Protein AF-A0A7R8ZGK4-F1 (afdb_monomer)

Mean predicted aligned error: 12.15 Å

Sequence (171 aa):
MVEWNLVQLPQIEIAAIDNGLAFPFKHPDSWRAYPYHWAWLAQAKVPFSQEIRELVLPQLSDMNFVQDLCDDLYVLFKVSSLDDLYVLFKVSSQDDLYVLFKVSSQDDLYVLFSSQDDLYVLFKQDKGFDRHLFEKQMSVMRGQILNLTQALKDGRSPVQLVQMPAVIVER

Solvent-accessible surface area (backbone atoms only — not comparable to full-atom values): 10389 Å² total; per-residue (Å²): 136,82,85,88,76,80,77,76,74,87,85,84,86,86,82,93,73,89,69,87,84,59,80,52,56,56,80,69,97,45,75,81,79,74,63,68,73,66,49,77,40,76,71,18,68,45,50,58,52,69,68,59,37,68,66,45,44,66,51,70,70,32,68,63,53,55,46,51,53,51,53,53,47,49,53,47,53,48,49,69,51,42,94,40,57,70,49,77,42,73,76,43,99,89,48,66,42,32,41,37,40,37,42,42,93,81,78,50,77,46,82,43,82,35,42,63,68,50,48,53,52,60,59,60,73,56,91,66,63,52,68,71,53,51,53,33,21,49,14,33,49,48,16,49,50,52,51,50,45,50,28,53,73,72,51,36,18,60,38,58,47,74,66,48,82,89,48,70,43,81,133

Radius of gyration: 21.54 Å; Cα contacts (8 Å, |Δi|>4): 165; chains: 1; bounding box: 53×39×68 Å

Nearest PDB structures (foldseek):
  8a5x-assembly1_A  TM=9.757E-01  e=5.466E-12  Homo sapiens
  4hnd-assembly1_A  TM=9.766E-01  e=2.004E-11  Homo sapiens
  5i0n-assembly1_A  TM=9.276E-01  e=6.526E-12  Homo sapiens
  4pla-assembly1_A  TM=9.275E-01  e=8.767E-12  Homo sapiens
  4yc4-assembly1_A  TM=9.287E-01  e=1.325E-11  Homo sapiens

Organism: Timema douglasi (NCBI:txid61478)

Foldseek 3Di:
DDPPDCPPDDDDDDDDPDCPPDQALDDPPDCVPDDDPCLPPPQLQQFDDPVVLVVPLVQLVDPVNLVVVLVVVVVVLLQVLDQWDWDWDDPDPVAQWIWIWTQDPVRDTDTDIDGPVRVVVVSVPGDRDDPVSSQSSSQQVNQLSVLVSVSSVVRGGNNVSSVDDRGGHHD

pLDDT: mean 79.52, std 15.66, range [41.69, 98.44]

Structure (mmCIF, N/CA/C/O backbone):
data_AF-A0A7R8ZGK4-F1
#
_entry.id   AF-A0A7R8ZGK4-F1
#
loop_
_atom_site.group_PDB
_atom_site.id
_atom_site.type_symbol
_atom_site.label_atom_id
_atom_site.label_alt_id
_atom_site.label_comp_id
_atom_site.label_asym_id
_atom_site.label_entity_id
_atom_site.label_seq_id
_atom_site.pdbx_PDB_ins_code
_atom_site.Cartn_x
_atom_site.Cartn_y
_atom_site.Cartn_z
_atom_site.occupancy
_atom_site.B_iso_or_equiv
_atom_site.auth_seq_id
_atom_site.auth_comp_id
_atom_site.auth_asym_id
_atom_site.auth_atom_id
_atom_site.pdbx_PDB_model_num
ATOM 1 N N . MET A 1 1 ? 0.915 5.623 51.028 1.00 41.69 1 MET A N 1
ATOM 2 C CA . MET A 1 1 ? 0.346 4.354 50.531 1.00 41.69 1 MET A CA 1
ATOM 3 C C . MET A 1 1 ? 1.011 4.072 49.199 1.00 41.69 1 MET A C 1
ATOM 5 O O . MET A 1 1 ? 0.963 4.940 48.344 1.00 41.69 1 MET A O 1
ATOM 9 N N . VAL A 1 2 ? 1.731 2.957 49.082 1.00 51.66 2 VAL A N 1
ATOM 10 C CA . VAL A 1 2 ? 2.405 2.542 47.841 1.00 51.66 2 VAL A CA 1
ATOM 11 C C . VAL A 1 2 ? 1.347 1.889 46.947 1.00 51.66 2 VAL A C 1
ATOM 13 O O . VAL A 1 2 ? 0.643 0.995 47.415 1.00 51.66 2 VAL A O 1
ATOM 16 N N . GLU A 1 3 ? 1.182 2.365 45.711 1.00 57.19 3 GLU A N 1
ATOM 17 C CA . GLU A 1 3 ? 0.271 1.777 44.718 1.00 57.19 3 GLU A CA 1
ATOM 18 C C . GLU A 1 3 ? 0.777 0.389 44.300 1.00 57.19 3 GLU A C 1
ATOM 20 O O . GLU A 1 3 ? 1.625 0.244 43.427 1.00 57.19 3 GLU A O 1
ATOM 25 N N . TRP A 1 4 ? 0.261 -0.656 44.944 1.00 63.91 4 TRP A N 1
ATOM 26 C CA . TRP A 1 4 ? 0.639 -2.055 44.708 1.00 63.91 4 TRP A CA 1
ATOM 27 C C . TRP A 1 4 ? -0.067 -2.727 43.512 1.00 63.91 4 TRP A C 1
ATOM 29 O O . TRP A 1 4 ? -0.118 -3.948 43.464 1.00 63.91 4 TRP A O 1
ATOM 39 N N . ASN A 1 5 ? -0.602 -1.984 42.535 1.00 60.53 5 ASN A N 1
ATOM 40 C CA . ASN A 1 5 ? -1.478 -2.565 41.497 1.00 60.53 5 ASN A CA 1
ATOM 41 C C . ASN A 1 5 ? -1.156 -2.161 40.047 1.00 60.53 5 ASN A C 1
ATOM 43 O O . ASN A 1 5 ? -2.061 -2.063 39.223 1.00 60.53 5 ASN A O 1
ATOM 47 N N . LEU A 1 6 ? 0.114 -1.976 39.689 1.00 64.88 6 LEU A N 1
ATOM 48 C CA . LEU A 1 6 ? 0.506 -1.902 38.276 1.00 64.88 6 LEU A CA 1
ATOM 49 C C . LEU A 1 6 ? 1.086 -3.245 37.830 1.00 64.88 6 LEU A C 1
ATOM 51 O O . LEU A 1 6 ? 2.283 -3.383 37.598 1.00 64.88 6 LEU A O 1
ATOM 55 N N . VAL A 1 7 ? 0.222 -4.256 37.701 1.00 68.00 7 VAL A N 1
ATOM 56 C CA . VAL A 1 7 ? 0.542 -5.370 36.802 1.00 68.00 7 VAL A CA 1
ATOM 57 C C . VAL A 1 7 ? 0.457 -4.782 35.399 1.00 68.00 7 VAL A C 1
ATOM 59 O O . VAL A 1 7 ? -0.634 -4.437 34.946 1.00 68.00 7 VAL A O 1
ATOM 62 N N . GLN A 1 8 ? 1.603 -4.585 34.742 1.00 77.06 8 GLN A N 1
ATOM 63 C CA . GLN A 1 8 ? 1.611 -4.174 33.341 1.00 77.06 8 GLN A CA 1
ATOM 64 C C . GLN A 1 8 ? 0.769 -5.169 32.546 1.00 77.06 8 GLN A C 1
ATOM 66 O O . GLN A 1 8 ? 0.992 -6.380 32.609 1.00 77.06 8 GLN A O 1
ATOM 71 N N . LEU A 1 9 ? -0.230 -4.648 31.834 1.00 79.50 9 LEU A N 1
ATOM 72 C CA . LEU A 1 9 ? -1.026 -5.457 30.927 1.00 79.50 9 LEU A CA 1
ATOM 73 C C . LEU A 1 9 ? -0.093 -6.114 29.901 1.00 79.50 9 LEU A C 1
ATOM 75 O O . LEU A 1 9 ? 0.880 -5.484 29.474 1.00 79.50 9 LEU A O 1
ATOM 79 N N . PRO A 1 10 ? -0.369 -7.366 29.505 1.00 86.50 10 PRO A N 1
ATOM 80 C CA . PRO A 1 10 ? 0.448 -8.045 28.517 1.00 86.50 10 PRO A CA 1
ATOM 81 C C . PRO A 1 10 ? 0.447 -7.245 27.214 1.00 86.50 10 PRO A C 1
ATOM 83 O O . PRO A 1 10 ? -0.607 -6.885 26.689 1.00 86.50 10 PRO A O 1
ATOM 86 N N . GLN A 1 11 ? 1.644 -6.969 26.707 1.00 92.38 11 GLN A N 1
ATOM 87 C CA . GLN A 1 11 ? 1.843 -6.328 25.414 1.00 92.38 11 GLN A CA 1
ATOM 88 C C . GLN A 1 11 ? 1.855 -7.395 24.318 1.00 92.38 11 GLN A C 1
ATOM 90 O O . GLN A 1 11 ? 2.408 -8.481 24.499 1.00 92.38 11 GLN A O 1
ATOM 95 N N . ILE A 1 12 ? 1.213 -7.092 23.192 1.00 94.62 12 ILE A N 1
ATOM 96 C CA . ILE A 1 12 ? 1.155 -7.959 22.014 1.00 94.62 12 ILE A CA 1
ATOM 97 C C . ILE A 1 12 ? 1.567 -7.119 20.810 1.00 94.62 12 ILE A C 1
ATOM 99 O O . ILE A 1 12 ? 1.033 -6.030 20.607 1.00 94.62 12 ILE A O 1
ATOM 103 N N . GLU A 1 13 ? 2.482 -7.649 20.004 1.00 94.50 13 GLU A N 1
ATOM 104 C CA . GLU A 1 13 ? 3.015 -7.003 18.805 1.00 94.50 13 GLU A CA 1
ATOM 105 C C . GLU A 1 13 ? 2.906 -7.941 17.596 1.00 94.50 13 GLU A C 1
ATOM 107 O O . GLU A 1 13 ? 2.849 -9.165 17.739 1.00 94.50 13 GLU A O 1
ATOM 112 N N . ILE A 1 14 ? 2.854 -7.362 16.393 1.00 92.56 14 ILE A N 1
ATOM 113 C CA . ILE A 1 14 ? 2.753 -8.093 15.124 1.00 92.56 14 ILE A CA 1
ATOM 114 C C . ILE A 1 14 ? 3.935 -7.698 14.238 1.00 92.56 14 ILE A C 1
ATOM 116 O O . ILE A 1 14 ? 4.209 -6.513 14.068 1.00 92.56 14 ILE A O 1
ATOM 120 N N . ALA A 1 15 ? 4.585 -8.686 13.621 1.00 93.75 15 ALA A N 1
ATOM 121 C CA . ALA A 1 15 ? 5.605 -8.482 12.596 1.00 93.75 15 ALA A CA 1
ATOM 122 C C . ALA A 1 15 ? 5.103 -8.989 11.233 1.00 93.75 15 ALA A C 1
ATOM 124 O O . ALA A 1 15 ? 4.694 -10.145 11.111 1.00 93.75 15 ALA A O 1
ATOM 125 N N . ALA A 1 16 ? 5.147 -8.132 10.209 1.00 91.06 16 ALA A N 1
ATOM 126 C CA . ALA A 1 16 ? 4.853 -8.504 8.825 1.00 91.06 16 ALA A CA 1
ATOM 127 C C . ALA A 1 16 ? 6.146 -8.943 8.119 1.00 91.06 16 ALA A C 1
ATOM 129 O O . ALA A 1 16 ? 6.952 -8.110 7.702 1.00 91.06 16 ALA A O 1
ATOM 130 N N . ILE A 1 17 ? 6.348 -10.255 8.018 1.00 89.06 17 ILE A N 1
ATOM 131 C CA . ILE A 1 17 ? 7.507 -10.879 7.365 1.00 89.06 17 ILE A CA 1
ATOM 132 C C . ILE A 1 17 ? 7.133 -11.411 5.977 1.00 89.06 17 ILE A C 1
ATOM 134 O O . ILE A 1 17 ? 5.954 -11.547 5.669 1.00 89.06 17 ILE A O 1
ATOM 138 N N . ASP A 1 18 ? 8.145 -11.749 5.175 1.00 87.69 18 ASP A N 1
ATOM 139 C CA . ASP A 1 18 ? 7.971 -12.376 3.855 1.00 87.69 18 ASP A CA 1
ATOM 140 C C . ASP A 1 18 ? 7.163 -11.521 2.852 1.00 87.69 18 ASP A C 1
ATOM 142 O O . ASP A 1 18 ? 6.161 -11.934 2.273 1.00 87.69 18 ASP A O 1
ATOM 146 N N . ASN A 1 19 ? 7.616 -10.281 2.636 1.00 83.62 19 ASN A N 1
ATOM 147 C CA . ASN A 1 19 ? 6.981 -9.321 1.720 1.00 83.62 19 ASN A CA 1
ATOM 148 C C . ASN A 1 19 ? 7.546 -9.382 0.281 1.00 83.62 19 ASN A C 1
ATOM 150 O O . ASN A 1 19 ? 7.318 -8.469 -0.512 1.00 83.62 19 ASN A O 1
ATOM 154 N N . GLY A 1 20 ? 8.301 -10.434 -0.068 1.00 80.00 20 GLY A N 1
ATOM 155 C CA . GLY A 1 20 ? 9.051 -10.533 -1.333 1.00 80.00 20 GLY A CA 1
ATOM 156 C C . GLY A 1 20 ? 8.192 -10.665 -2.598 1.00 80.00 20 GLY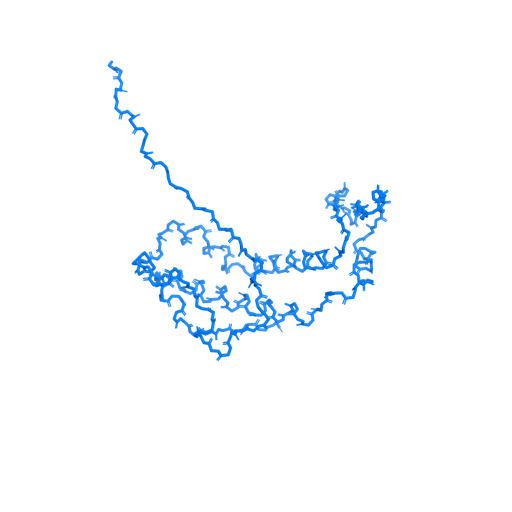 A C 1
ATOM 157 O O . GLY A 1 20 ? 8.696 -10.474 -3.699 1.00 80.00 20 GLY A O 1
ATOM 158 N N . LEU A 1 21 ? 6.896 -10.963 -2.451 1.00 81.69 21 LEU A N 1
ATOM 159 C CA . LEU A 1 21 ? 5.927 -11.088 -3.551 1.00 81.69 21 LEU A CA 1
ATOM 160 C C . LEU A 1 21 ? 4.958 -9.889 -3.644 1.00 81.69 21 LEU A C 1
ATOM 162 O O . LEU A 1 21 ? 3.875 -10.003 -4.221 1.00 81.69 21 LEU A O 1
ATOM 166 N N . ALA A 1 22 ? 5.315 -8.748 -3.047 1.00 85.75 22 ALA A N 1
ATOM 167 C CA . ALA A 1 22 ? 4.546 -7.508 -3.135 1.00 85.75 22 ALA A CA 1
ATOM 168 C C . ALA A 1 22 ? 4.758 -6.769 -4.480 1.00 85.75 22 ALA A C 1
ATOM 170 O O . ALA A 1 22 ? 5.535 -7.191 -5.330 1.00 85.75 22 ALA A O 1
ATOM 171 N N . PHE A 1 23 ? 4.057 -5.642 -4.665 1.00 87.00 23 PHE A N 1
ATOM 172 C CA . PHE A 1 23 ? 4.166 -4.746 -5.834 1.00 87.00 23 PHE A CA 1
ATOM 173 C C . PHE A 1 23 ? 3.900 -5.406 -7.205 1.00 87.00 23 PHE A C 1
ATOM 175 O O . PHE A 1 23 ? 4.764 -5.407 -8.086 1.00 87.00 23 PHE A O 1
ATOM 182 N N . PRO A 1 24 ? 2.689 -5.937 -7.453 1.00 89.25 24 PRO A N 1
ATOM 183 C CA . PRO A 1 24 ? 2.344 -6.464 -8.767 1.00 89.25 24 PRO A CA 1
ATOM 184 C C . PRO A 1 24 ? 2.151 -5.333 -9.791 1.00 89.25 24 PRO A C 1
ATOM 186 O O . PRO A 1 24 ? 1.631 -4.265 -9.477 1.00 89.25 24 PRO A O 1
ATOM 189 N N . PHE A 1 25 ? 2.502 -5.587 -11.052 1.00 86.50 25 PHE A N 1
ATOM 190 C CA . PHE A 1 25 ? 2.301 -4.630 -12.152 1.00 86.50 25 PHE A CA 1
ATOM 191 C C . PHE A 1 25 ? 0.861 -4.598 -12.694 1.00 86.50 25 PHE A C 1
ATOM 193 O O . PHE A 1 25 ? 0.528 -3.777 -13.544 1.00 86.50 25 PHE A O 1
ATOM 200 N N . LYS A 1 26 ? 0.003 -5.524 -12.263 1.00 88.94 26 LYS A N 1
ATOM 201 C CA . LYS A 1 26 ? -1.434 -5.538 -12.554 1.00 88.94 26 LYS A CA 1
ATOM 202 C C . LYS A 1 26 ? -2.177 -6.258 -11.435 1.00 88.94 26 LYS A C 1
ATOM 204 O O . LYS A 1 26 ? -1.593 -7.086 -10.738 1.00 88.94 26 LYS A O 1
ATOM 209 N N . HIS A 1 27 ? -3.475 -6.004 -11.305 1.00 88.12 27 HIS A N 1
ATOM 210 C CA . HIS A 1 27 ? -4.319 -6.847 -10.458 1.00 88.12 27 HIS A CA 1
ATOM 211 C C . HIS A 1 27 ? -4.367 -8.282 -11.017 1.00 88.12 27 HIS A C 1
ATOM 213 O O . HIS A 1 27 ? -4.341 -8.453 -12.240 1.00 88.12 27 HIS A O 1
ATOM 219 N N . PRO A 1 28 ? -4.431 -9.319 -10.162 1.00 84.38 28 PRO A N 1
ATOM 220 C CA . PRO A 1 28 ? -4.602 -10.693 -10.618 1.00 84.38 28 PRO A CA 1
ATOM 221 C C . PRO A 1 28 ? -5.848 -10.855 -11.493 1.00 84.38 28 PRO A C 1
ATOM 223 O O . PRO A 1 28 ? -6.919 -10.366 -11.139 1.00 84.38 28 PRO A O 1
ATOM 226 N N . ASP A 1 29 ? -5.735 -11.611 -12.589 1.00 78.38 29 ASP A N 1
ATOM 227 C CA . ASP A 1 29 ? -6.859 -11.851 -13.513 1.00 78.38 29 ASP A CA 1
ATOM 228 C C . ASP A 1 29 ? -8.025 -12.597 -12.831 1.00 78.38 29 ASP A C 1
ATOM 230 O O . ASP A 1 29 ? -9.179 -12.505 -13.245 1.00 78.38 29 ASP A O 1
ATOM 234 N N . SER A 1 30 ? -7.730 -13.327 -11.752 1.00 76.94 30 SER A N 1
ATOM 235 C CA . SER A 1 30 ? -8.716 -13.946 -10.874 1.00 76.94 30 SER A CA 1
ATOM 236 C C . SER A 1 30 ? -8.456 -13.536 -9.433 1.00 76.94 30 SER A C 1
ATOM 238 O O . SER A 1 30 ? -7.394 -13.824 -8.880 1.00 76.94 30 SER A O 1
ATOM 240 N N . TRP A 1 31 ? -9.464 -12.950 -8.785 1.00 64.38 31 TRP A N 1
ATOM 241 C CA . TRP A 1 31 ? -9.412 -12.567 -7.368 1.00 64.38 31 TRP A CA 1
ATOM 242 C C . TRP A 1 31 ? -9.114 -13.748 -6.427 1.00 64.38 31 TRP A C 1
ATOM 244 O O . TRP A 1 31 ? -8.672 -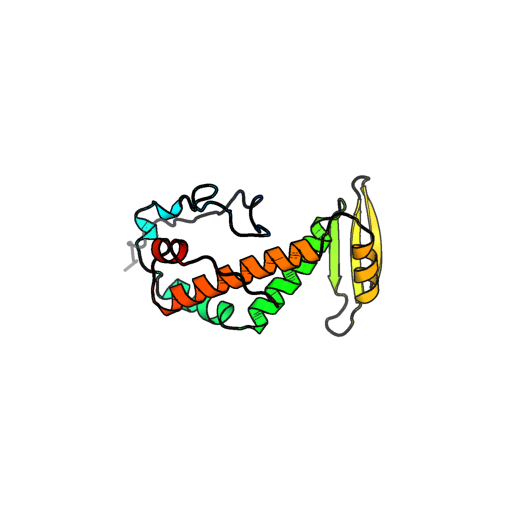13.550 -5.299 1.00 64.38 31 TRP A O 1
ATOM 254 N N . ARG A 1 32 ? -9.339 -14.989 -6.885 1.00 62.72 32 ARG A N 1
ATOM 255 C CA . ARG A 1 32 ? -9.064 -16.213 -6.118 1.00 62.72 32 ARG A CA 1
ATOM 256 C C . ARG A 1 32 ? -7.612 -16.675 -6.187 1.00 62.72 32 ARG A C 1
ATOM 258 O O . ARG A 1 32 ? -7.251 -17.564 -5.427 1.00 62.72 32 ARG A O 1
ATOM 265 N N . ALA A 1 33 ? -6.807 -16.126 -7.094 1.00 70.12 33 ALA A N 1
ATOM 266 C CA . ALA A 1 33 ? -5.434 -16.583 -7.280 1.00 70.12 33 ALA A CA 1
ATOM 267 C C . ALA A 1 33 ? -4.501 -16.104 -6.153 1.00 70.12 33 ALA A C 1
ATOM 269 O O . ALA A 1 33 ? -3.591 -16.835 -5.783 1.00 70.12 33 ALA A O 1
ATOM 270 N N . TYR A 1 34 ? -4.758 -14.918 -5.582 1.00 83.00 34 TYR A N 1
ATOM 271 C CA . TYR A 1 34 ? -3.911 -14.304 -4.549 1.00 83.00 34 TYR A CA 1
ATOM 272 C C . TYR A 1 34 ? -4.746 -13.529 -3.509 1.00 83.00 34 TYR A C 1
ATOM 274 O O . TYR A 1 34 ? -4.731 -12.297 -3.495 1.00 83.00 34 TYR A O 1
ATOM 282 N N . PRO A 1 35 ? -5.541 -14.218 -2.670 1.00 90.81 35 PRO A N 1
ATOM 283 C CA . PRO A 1 35 ? -6.380 -13.563 -1.674 1.00 90.81 35 PRO A CA 1
ATOM 284 C C . PRO A 1 35 ? -5.572 -13.091 -0.457 1.00 90.81 35 PRO A C 1
ATOM 286 O O . PRO A 1 35 ? -4.618 -13.735 -0.022 1.00 90.81 35 PRO A O 1
ATOM 289 N N . TYR A 1 36 ? -6.030 -12.013 0.179 1.00 92.31 36 TYR A N 1
ATOM 290 C CA . TYR A 1 36 ? -5.555 -11.630 1.506 1.00 92.31 36 TYR A CA 1
ATOM 291 C C . TYR A 1 36 ? -6.102 -12.601 2.560 1.00 92.31 36 TYR A C 1
ATOM 293 O O . TYR A 1 36 ? -7.250 -12.483 2.981 1.00 92.31 36 TYR A O 1
ATOM 301 N N . HIS A 1 37 ? -5.289 -13.560 3.010 1.00 93.06 37 HIS A N 1
ATOM 302 C CA . HIS A 1 37 ? -5.721 -14.607 3.950 1.00 93.06 37 HIS A CA 1
ATOM 303 C C . HIS A 1 37 ? -6.332 -14.062 5.252 1.00 93.06 37 HIS A C 1
ATOM 305 O O . HIS A 1 37 ? -7.283 -14.638 5.784 1.00 93.06 37 HIS A O 1
ATOM 311 N N . TRP A 1 38 ? -5.834 -12.924 5.748 1.00 94.94 38 TRP A N 1
ATOM 312 C CA . TRP A 1 38 ? -6.370 -12.274 6.945 1.00 94.94 38 TRP A CA 1
ATOM 313 C C . TRP A 1 38 ? -7.823 -11.804 6.777 1.00 94.94 38 TRP A C 1
ATOM 315 O O . TRP A 1 38 ? -8.515 -11.634 7.777 1.00 94.94 38 TRP A O 1
ATOM 325 N N . ALA A 1 39 ? -8.329 -11.649 5.546 1.00 94.62 39 ALA A N 1
ATOM 326 C CA . ALA A 1 39 ? -9.699 -11.204 5.282 1.00 94.62 39 ALA A CA 1
ATOM 327 C C . ALA A 1 39 ? -10.766 -12.210 5.749 1.00 94.62 39 ALA A C 1
ATOM 329 O O . ALA A 1 39 ? -11.927 -11.840 5.932 1.00 94.62 39 ALA A O 1
ATOM 330 N N . TRP A 1 40 ? -10.389 -13.475 5.966 1.00 94.62 40 TRP A N 1
ATOM 331 C CA . TRP A 1 40 ? -11.284 -14.505 6.501 1.00 94.62 40 TRP A CA 1
ATOM 332 C C . TRP A 1 40 ? -11.344 -14.544 8.030 1.00 94.62 40 TRP A C 1
ATOM 334 O O . TRP A 1 40 ? -12.212 -15.216 8.589 1.00 94.62 40 TRP A O 1
ATOM 344 N N . LEU A 1 41 ? -10.460 -13.820 8.716 1.00 97.00 41 LEU A N 1
ATOM 345 C CA . LEU A 1 41 ? -10.469 -13.731 10.171 1.00 97.00 41 LEU A CA 1
ATOM 346 C C . LEU A 1 41 ? -11.638 -12.860 10.649 1.00 97.00 41 LEU A C 1
ATOM 348 O O . LEU A 1 41 ? -12.051 -11.912 9.978 1.00 97.00 41 LEU A O 1
ATOM 352 N N . ALA A 1 42 ? -12.165 -13.144 11.842 1.00 97.50 42 ALA A N 1
ATOM 353 C CA . ALA A 1 42 ? -13.251 -12.352 12.426 1.00 97.50 42 ALA A CA 1
ATOM 354 C C . ALA A 1 42 ? -12.848 -10.877 12.612 1.00 97.50 42 ALA A C 1
ATOM 356 O O . ALA A 1 42 ? -13.664 -9.979 12.413 1.00 97.50 42 ALA A O 1
ATOM 357 N N . GLN A 1 43 ? -11.570 -10.638 12.906 1.00 97.12 43 GLN A N 1
ATOM 358 C CA . GLN A 1 43 ? -10.955 -9.327 13.075 1.00 97.12 43 GLN A CA 1
ATOM 359 C C . GLN A 1 43 ? -11.097 -8.453 11.822 1.00 97.12 43 GLN A C 1
ATOM 361 O O . GLN A 1 43 ? -11.308 -7.253 11.943 1.00 97.12 43 GLN A O 1
ATOM 366 N N . ALA A 1 44 ? -11.076 -9.039 10.620 1.00 97.19 44 ALA A N 1
ATOM 367 C CA . ALA A 1 44 ? -11.229 -8.286 9.375 1.00 97.19 44 ALA A CA 1
ATOM 368 C C . 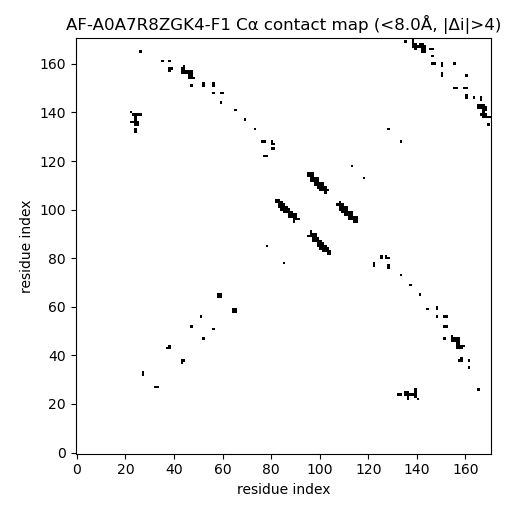ALA A 1 44 ? -12.642 -7.717 9.170 1.00 97.19 44 ALA A C 1
ATOM 370 O O . ALA A 1 44 ? -12.837 -6.881 8.292 1.00 97.19 44 ALA A O 1
ATOM 371 N N . LYS A 1 45 ? -13.629 -8.157 9.962 1.00 97.38 45 LYS A N 1
ATOM 372 C CA . LYS A 1 45 ? -14.996 -7.614 9.953 1.00 97.38 45 LYS A CA 1
ATOM 373 C C . LYS A 1 45 ? -15.148 -6.391 10.856 1.00 97.38 45 LYS A C 1
ATOM 375 O O . LYS A 1 45 ? -16.166 -5.710 10.770 1.00 97.38 45 LYS A O 1
ATOM 380 N N . VAL A 1 46 ? -14.170 -6.122 11.721 1.00 97.94 46 VAL A N 1
ATOM 381 C CA . VAL A 1 46 ? -14.183 -4.954 12.603 1.00 97.94 46 VAL A CA 1
ATOM 382 C C . VAL A 1 46 ? -13.858 -3.710 11.767 1.00 97.94 46 VAL A C 1
ATOM 384 O O . VAL A 1 46 ? -12.884 -3.737 11.013 1.00 97.94 46 VAL A O 1
ATOM 387 N N . PRO A 1 47 ? -14.664 -2.636 11.841 1.00 98.44 47 PRO A N 1
ATOM 388 C CA . PRO A 1 47 ? -14.356 -1.370 11.180 1.00 98.44 47 PRO A CA 1
ATOM 389 C C . PRO A 1 47 ? -12.978 -0.825 11.563 1.00 98.44 47 PRO A C 1
ATOM 391 O O . PRO A 1 47 ? -12.523 -1.026 12.690 1.00 98.44 47 PRO A O 1
ATOM 394 N N . PHE A 1 48 ? -12.333 -0.101 10.647 1.00 98.25 48 PHE A N 1
ATOM 395 C CA . PHE A 1 48 ? -11.112 0.630 10.972 1.00 98.25 48 PHE A CA 1
ATOM 396 C C . PHE A 1 48 ? -11.359 1.584 12.142 1.00 98.25 48 PHE A C 1
ATOM 398 O O . PHE A 1 48 ? -12.328 2.350 12.149 1.00 98.25 48 PHE A O 1
ATOM 405 N N . SER A 1 49 ? -10.471 1.523 13.131 1.00 97.62 49 SER A N 1
ATOM 406 C CA . SER A 1 49 ? -10.568 2.332 14.338 1.00 97.62 49 SER A CA 1
ATOM 407 C C . SER A 1 49 ? -10.297 3.811 14.049 1.00 97.62 49 SER A C 1
ATOM 409 O O . SER A 1 49 ? -9.810 4.181 12.976 1.00 97.62 49 SER A O 1
ATOM 411 N N . GLN A 1 50 ? -10.630 4.688 14.991 1.00 97.44 50 GLN A N 1
ATOM 412 C CA . GLN A 1 50 ? -10.363 6.114 14.821 1.00 97.44 50 GLN A CA 1
ATOM 413 C C . GLN A 1 50 ? -8.855 6.392 14.791 1.00 97.44 50 GLN A C 1
ATOM 415 O O . GLN A 1 50 ? -8.403 7.179 13.966 1.00 97.44 50 GLN A O 1
ATOM 420 N N . GLU A 1 51 ? -8.076 5.663 15.589 1.00 97.88 51 GLU A N 1
ATOM 421 C CA . GLU A 1 51 ? -6.627 5.820 15.701 1.00 97.88 51 GLU A CA 1
ATOM 422 C C . GLU A 1 51 ? -5.924 5.575 14.359 1.00 97.88 51 GLU A C 1
ATOM 424 O O . GLU A 1 51 ? -5.115 6.394 13.925 1.00 97.88 51 GLU A O 1
ATOM 429 N N . ILE A 1 52 ? -6.258 4.487 13.646 1.00 96.06 52 ILE A N 1
ATOM 430 C CA . ILE A 1 52 ? -5.638 4.212 12.338 1.00 96.06 52 ILE A CA 1
ATOM 431 C C . ILE A 1 52 ? -6.084 5.219 11.273 1.00 96.06 52 ILE A C 1
ATOM 433 O O . ILE A 1 52 ? -5.304 5.576 10.391 1.00 96.06 52 ILE A O 1
ATOM 437 N N . ARG A 1 53 ? -7.326 5.713 11.357 1.00 96.94 53 ARG A N 1
ATOM 438 C CA . ARG A 1 53 ? -7.843 6.732 10.436 1.00 96.94 53 ARG A CA 1
ATOM 439 C C . ARG A 1 53 ? -7.107 8.051 10.633 1.00 96.94 53 ARG A C 1
ATOM 441 O O . ARG A 1 53 ? -6.648 8.619 9.653 1.00 96.94 53 ARG A O 1
ATOM 448 N N . GLU A 1 54 ? -6.958 8.509 11.869 1.00 96.50 54 GLU A N 1
ATOM 449 C CA . GLU A 1 54 ? -6.240 9.747 12.190 1.00 96.50 54 GLU A CA 1
ATOM 450 C C . GLU A 1 54 ? -4.752 9.660 11.841 1.00 96.50 54 GLU A C 1
ATOM 452 O O . GLU A 1 54 ? -4.182 10.640 11.366 1.00 96.50 54 GLU A O 1
ATOM 457 N N . LEU A 1 55 ? -4.141 8.481 11.996 1.00 96.69 55 LEU A N 1
ATOM 458 C CA . LEU A 1 55 ? -2.742 8.255 11.645 1.00 96.69 55 LEU A CA 1
ATOM 459 C C . LEU A 1 55 ? -2.503 8.248 10.125 1.00 96.69 55 LEU A C 1
ATOM 461 O O . LEU A 1 55 ? -1.560 8.870 9.640 1.00 96.69 55 LEU A O 1
ATOM 465 N N . VAL A 1 56 ? -3.326 7.517 9.368 1.00 95.06 56 VAL A N 1
ATOM 466 C CA . VAL A 1 56 ? -3.043 7.188 7.958 1.00 95.06 56 VAL A CA 1
ATOM 467 C C . VAL A 1 56 ? -3.745 8.129 6.978 1.00 95.06 56 VAL A C 1
ATOM 469 O O . VAL A 1 56 ? -3.172 8.489 5.949 1.00 95.06 56 VAL A O 1
ATOM 472 N N . LEU A 1 57 ? -4.979 8.553 7.270 1.00 94.38 57 LEU A N 1
ATOM 473 C CA . LEU A 1 57 ? -5.801 9.308 6.320 1.00 94.38 57 LEU A CA 1
ATOM 474 C C . LEU A 1 57 ? -5.195 10.658 5.892 1.00 94.38 57 LEU A C 1
ATOM 476 O O . LEU A 1 57 ? -5.307 10.964 4.700 1.00 94.38 57 LEU A O 1
ATOM 480 N N . PRO A 1 58 ? -4.565 11.461 6.778 1.00 95.94 58 PRO A N 1
ATOM 481 C CA . PRO A 1 58 ? -3.944 12.721 6.372 1.00 95.94 58 PRO A CA 1
ATOM 482 C C . PRO A 1 58 ? -2.821 12.521 5.351 1.00 95.94 58 PRO A C 1
ATOM 484 O O . PRO A 1 58 ? -2.736 13.281 4.394 1.00 95.94 58 PRO A O 1
ATOM 487 N N . GLN A 1 59 ? -2.021 11.462 5.513 1.00 94.94 59 GLN A N 1
ATOM 488 C CA . GLN A 1 59 ? -0.903 11.139 4.622 1.00 94.94 59 GLN A CA 1
ATOM 489 C C . GLN A 1 59 ? -1.409 10.687 3.247 1.00 94.94 59 GLN A C 1
ATOM 491 O O . GLN A 1 59 ? -1.027 11.239 2.225 1.00 94.94 59 GLN A O 1
ATOM 496 N N . LEU A 1 60 ? -2.344 9.731 3.207 1.00 92.44 60 LEU A N 1
ATOM 497 C CA . LEU A 1 60 ? -2.859 9.193 1.939 1.00 92.44 60 LEU A CA 1
ATOM 498 C C . LEU A 1 60 ? -3.788 10.149 1.177 1.00 92.44 60 LEU A C 1
ATOM 500 O O . LEU A 1 60 ? -4.064 9.926 -0.002 1.00 92.44 60 LEU A O 1
ATOM 504 N N . SER A 1 61 ? -4.315 11.177 1.847 1.00 91.06 61 SER A N 1
ATOM 505 C CA . SER A 1 61 ? -5.110 12.225 1.198 1.00 91.06 61 SER A CA 1
ATOM 506 C C . SER A 1 61 ? -4.246 13.350 0.622 1.00 91.06 61 SER A C 1
ATOM 508 O O . SER A 1 61 ? -4.766 14.150 -0.157 1.00 91.06 61 SER A O 1
ATOM 510 N N . ASP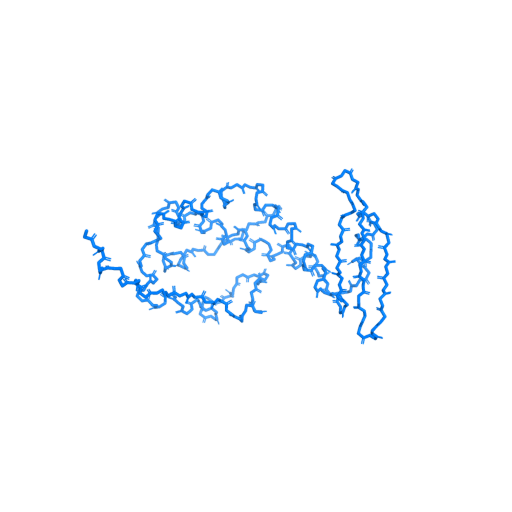 A 1 62 ? -2.966 13.425 0.995 1.00 92.38 62 ASP A N 1
ATOM 511 C CA . ASP A 1 62 ? -2.014 14.387 0.450 1.00 92.38 62 ASP A CA 1
ATOM 512 C C . ASP A 1 62 ? -1.351 13.823 -0.812 1.00 92.38 62 ASP A C 1
ATOM 514 O O . ASP A 1 62 ? -0.624 12.829 -0.789 1.00 92.38 62 ASP A O 1
ATOM 518 N N . MET A 1 63 ? -1.600 14.485 -1.939 1.00 89.69 63 MET A N 1
ATOM 519 C CA . MET A 1 63 ? -1.027 14.089 -3.222 1.00 89.69 63 MET A CA 1
ATOM 520 C C . MET A 1 63 ? 0.493 14.262 -3.268 1.00 89.69 63 MET A C 1
ATOM 522 O O . MET A 1 63 ? 1.139 13.531 -4.017 1.00 89.69 63 MET A O 1
ATOM 526 N N . ASN A 1 64 ? 1.063 15.180 -2.478 1.00 90.50 64 ASN A N 1
ATOM 527 C CA . ASN A 1 64 ? 2.514 15.351 -2.402 1.00 90.50 64 ASN A CA 1
ATOM 528 C C . ASN A 1 64 ? 3.149 14.143 -1.715 1.00 90.50 64 ASN A C 1
ATOM 530 O O . ASN A 1 64 ? 4.041 13.532 -2.284 1.00 90.50 64 ASN A O 1
ATOM 534 N N . PHE A 1 65 ? 2.597 13.705 -0.580 1.00 92.88 65 PHE A N 1
ATOM 535 C CA . PHE A 1 65 ? 3.063 12.500 0.111 1.00 92.88 65 PHE A CA 1
ATOM 536 C C . PHE A 1 65 ? 3.036 11.259 -0.794 1.00 92.88 65 PHE A C 1
ATOM 538 O O . PHE A 1 65 ? 3.995 10.492 -0.845 1.00 92.88 65 PHE A O 1
ATOM 545 N N . VAL A 1 66 ? 1.945 11.051 -1.542 1.00 90.12 66 VAL A N 1
ATOM 546 C CA . VAL A 1 66 ? 1.839 9.909 -2.469 1.00 90.12 66 VAL A CA 1
ATOM 547 C C . VAL A 1 66 ? 2.855 10.016 -3.611 1.00 90.12 66 VAL A C 1
ATOM 549 O O . VAL A 1 66 ? 3.350 8.990 -4.083 1.00 90.12 66 VAL A O 1
ATOM 552 N N . GLN A 1 67 ? 3.155 11.231 -4.074 1.00 86.19 67 GLN A N 1
ATOM 553 C CA . GLN A 1 67 ? 4.170 11.465 -5.095 1.00 86.19 67 GLN A CA 1
ATOM 554 C C . GLN A 1 67 ? 5.574 11.175 -4.556 1.00 86.19 67 GLN A C 1
ATOM 556 O O . GLN A 1 67 ? 6.278 10.378 -5.172 1.00 86.19 67 GLN A O 1
ATOM 561 N N . ASP A 1 68 ? 5.917 11.719 -3.390 1.00 84.75 68 ASP A N 1
ATOM 562 C CA . ASP A 1 68 ? 7.202 11.505 -2.719 1.00 84.75 68 ASP A CA 1
ATOM 563 C C . ASP A 1 68 ? 7.438 10.009 -2.459 1.00 84.75 68 ASP A C 1
ATOM 565 O O . ASP A 1 68 ? 8.487 9.476 -2.805 1.00 84.75 68 ASP A O 1
ATOM 569 N N . LEU A 1 69 ? 6.414 9.281 -1.991 1.00 83.50 69 LEU A N 1
AT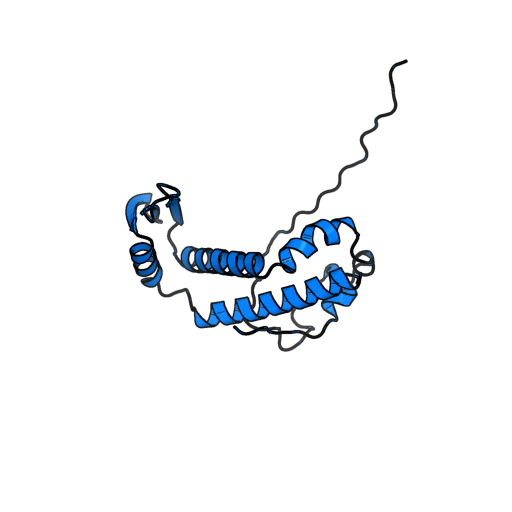OM 570 C CA . LEU A 1 69 ? 6.474 7.826 -1.817 1.00 83.50 69 LEU A CA 1
ATOM 571 C C . LEU A 1 69 ? 6.790 7.085 -3.128 1.00 83.50 69 LEU A C 1
ATOM 573 O O . LEU A 1 69 ? 7.522 6.096 -3.129 1.00 83.50 69 LEU A O 1
ATOM 577 N N . CYS A 1 70 ? 6.219 7.522 -4.252 1.00 84.69 70 CYS A N 1
ATOM 578 C CA . CYS A 1 70 ? 6.512 6.910 -5.550 1.00 84.69 70 CYS A CA 1
ATOM 579 C C . CYS A 1 70 ? 7.935 7.215 -6.013 1.00 84.69 70 CYS A C 1
ATOM 581 O O . CYS A 1 70 ? 8.565 6.354 -6.624 1.00 84.69 70 CYS A O 1
ATOM 583 N N . ASP A 1 71 ? 8.431 8.418 -5.740 1.00 80.62 71 ASP A N 1
ATOM 584 C CA . ASP A 1 71 ? 9.781 8.829 -6.115 1.00 80.62 71 ASP A CA 1
ATOM 585 C C . ASP A 1 71 ? 10.828 8.086 -5.263 1.00 80.62 71 ASP A C 1
ATOM 587 O O . ASP A 1 71 ? 11.805 7.566 -5.808 1.00 80.62 71 ASP A O 1
ATOM 591 N N . ASP A 1 72 ? 10.560 7.891 -3.970 1.00 77.88 72 ASP A N 1
ATOM 592 C CA . ASP A 1 72 ? 11.364 7.045 -3.082 1.00 77.88 72 ASP A CA 1
ATOM 593 C C . ASP A 1 72 ? 11.399 5.587 -3.567 1.00 77.88 72 ASP A C 1
ATOM 595 O O . ASP A 1 72 ? 12.467 4.973 -3.660 1.00 77.88 72 ASP A O 1
ATOM 599 N N . LEU A 1 73 ? 10.242 5.025 -3.941 1.00 76.69 73 LEU A N 1
ATOM 600 C CA . LEU A 1 73 ? 10.163 3.674 -4.502 1.00 76.69 73 LEU A CA 1
ATOM 601 C C . LEU A 1 73 ? 10.880 3.568 -5.850 1.00 76.69 73 LEU A C 1
ATOM 603 O O . LEU A 1 73 ? 11.488 2.537 -6.127 1.00 76.69 73 LEU A O 1
ATOM 607 N N . TYR A 1 74 ? 10.850 4.611 -6.680 1.00 79.38 74 TYR A N 1
ATOM 608 C CA . TYR A 1 74 ? 11.590 4.634 -7.940 1.00 79.38 74 TYR A CA 1
ATOM 609 C C . TYR A 1 74 ? 13.093 4.535 -7.687 1.00 79.38 74 TYR A C 1
ATOM 611 O O . TYR A 1 74 ? 13.770 3.720 -8.314 1.00 79.38 74 TYR A O 1
ATOM 619 N N . VAL A 1 75 ? 13.612 5.320 -6.737 1.00 74.06 75 VAL A N 1
ATOM 620 C CA . VAL A 1 75 ? 15.022 5.248 -6.335 1.00 74.06 75 VAL A CA 1
ATOM 621 C C . VAL A 1 75 ? 15.346 3.859 -5.791 1.00 74.06 75 VAL A C 1
ATOM 623 O O . VAL A 1 75 ? 16.317 3.251 -6.239 1.00 74.06 75 VAL A O 1
ATOM 626 N N . LEU A 1 76 ? 14.512 3.317 -4.899 1.00 71.56 76 LEU A N 1
ATOM 627 C CA . LEU A 1 76 ? 14.725 1.997 -4.308 1.00 71.56 76 LEU A CA 1
ATOM 628 C C . LEU A 1 76 ? 14.762 0.892 -5.372 1.00 71.56 76 LEU A C 1
ATOM 630 O O . LEU A 1 76 ? 15.735 0.151 -5.437 1.00 71.56 76 LEU A O 1
ATOM 634 N N . PHE A 1 77 ? 13.750 0.800 -6.238 1.00 70.12 77 PHE A N 1
ATOM 635 C CA . PHE A 1 77 ? 13.668 -0.249 -7.261 1.00 70.12 77 PHE A CA 1
ATOM 636 C C . PHE A 1 77 ? 14.793 -0.136 -8.295 1.00 70.12 77 PHE A C 1
ATOM 638 O O . PHE A 1 77 ? 15.274 -1.156 -8.788 1.00 70.12 77 PHE A O 1
ATOM 645 N N . LYS A 1 78 ? 15.239 1.088 -8.596 1.00 67.25 78 LYS A N 1
ATOM 646 C CA . LYS A 1 78 ? 16.373 1.337 -9.491 1.00 67.25 78 LYS A CA 1
ATOM 647 C C . LYS A 1 78 ? 17.716 0.950 -8.855 1.00 67.25 78 LYS A C 1
ATOM 649 O O . LYS A 1 78 ? 18.620 0.523 -9.565 1.00 67.25 78 LYS A O 1
ATOM 654 N N . VAL A 1 79 ? 17.859 1.091 -7.534 1.00 62.28 79 VAL A N 1
ATOM 655 C CA . VAL A 1 79 ? 19.074 0.703 -6.795 1.00 62.28 79 VAL A CA 1
ATOM 656 C C . VAL A 1 79 ? 19.096 -0.799 -6.494 1.00 62.28 79 VAL A C 1
ATOM 658 O O . VAL A 1 79 ? 20.139 -1.426 -6.629 1.00 62.28 79 VAL A O 1
ATOM 661 N N . SER A 1 80 ? 17.960 -1.409 -6.139 1.00 56.41 80 SER A N 1
ATOM 662 C CA . SER A 1 80 ? 17.858 -2.841 -5.814 1.00 56.41 80 SER A CA 1
ATOM 663 C C . SER A 1 80 ? 18.025 -3.775 -7.014 1.00 56.41 80 SER A C 1
ATOM 665 O O . SER A 1 80 ? 18.242 -4.966 -6.819 1.00 56.41 80 SER A O 1
ATOM 667 N N . SER A 1 81 ? 17.930 -3.270 -8.248 1.00 55.56 81 SER A N 1
ATOM 668 C CA . SER A 1 81 ? 18.276 -4.041 -9.450 1.00 55.56 81 SER A CA 1
ATOM 669 C C . SER A 1 81 ? 19.783 -4.151 -9.692 1.00 55.56 81 SER A C 1
ATOM 671 O O . SER A 1 81 ? 20.183 -4.709 -10.708 1.00 55.56 81 SER A O 1
ATOM 673 N N . LEU A 1 82 ? 20.605 -3.569 -8.819 1.00 54.97 82 LEU A N 1
ATOM 674 C CA . LEU A 1 82 ? 22.050 -3.647 -8.908 1.00 54.97 82 LEU A CA 1
ATOM 675 C C . LEU A 1 82 ? 22.528 -4.772 -7.981 1.00 54.97 82 LEU A C 1
ATOM 677 O O . LEU A 1 82 ? 22.252 -4.741 -6.785 1.00 54.97 82 LEU A O 1
ATOM 681 N N . ASP A 1 83 ? 23.284 -5.734 -8.512 1.00 53.91 83 ASP A N 1
ATOM 682 C CA . ASP A 1 83 ? 23.927 -6.812 -7.731 1.00 53.91 83 ASP A CA 1
ATOM 683 C C . ASP A 1 83 ? 25.001 -6.295 -6.741 1.00 53.91 83 ASP A C 1
ATOM 685 O O . ASP A 1 83 ? 25.620 -7.072 -6.014 1.00 53.91 83 ASP A O 1
ATOM 689 N N . ASP A 1 84 ? 25.217 -4.980 -6.685 1.00 56.78 84 ASP A N 1
ATOM 690 C CA . ASP A 1 84 ? 26.163 -4.320 -5.797 1.00 56.78 84 ASP A CA 1
ATOM 691 C C . ASP A 1 84 ? 25.411 -3.451 -4.777 1.00 56.78 84 ASP A C 1
ATOM 693 O O . ASP A 1 84 ? 24.470 -2.730 -5.116 1.00 56.78 84 ASP A O 1
ATOM 697 N N . LEU A 1 85 ? 25.843 -3.484 -3.513 1.00 59.31 85 LEU A N 1
ATOM 698 C CA . LEU A 1 85 ? 25.259 -2.650 -2.464 1.00 59.31 85 LEU A CA 1
ATOM 699 C C . LEU A 1 85 ? 25.777 -1.218 -2.619 1.00 59.31 85 LEU A C 1
ATOM 701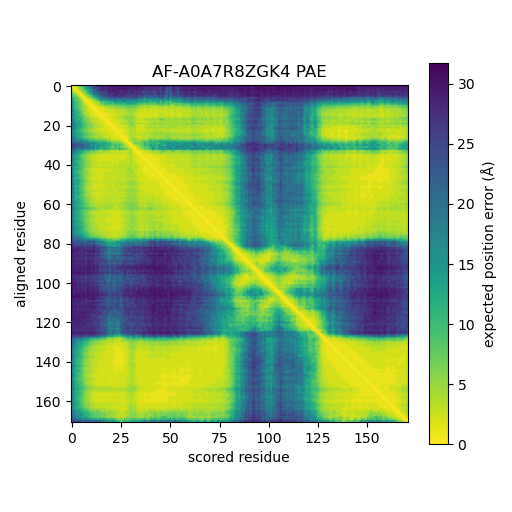 O O . LEU A 1 85 ? 26.961 -0.945 -2.410 1.00 59.31 85 LEU A O 1
ATOM 705 N N . TYR A 1 86 ? 24.872 -0.303 -2.953 1.00 64.81 86 TYR A N 1
ATOM 706 C CA . TYR A 1 86 ? 25.160 1.123 -3.031 1.00 64.81 86 TYR A CA 1
ATOM 707 C C . TYR A 1 86 ? 24.625 1.848 -1.795 1.00 64.81 86 TYR A C 1
ATOM 709 O O . TYR A 1 86 ? 23.422 1.849 -1.541 1.00 64.81 86 TYR A O 1
ATOM 717 N N . VAL A 1 87 ? 25.505 2.507 -1.041 1.00 64.25 87 VAL A N 1
ATOM 718 C CA . VAL A 1 87 ? 25.120 3.414 0.047 1.00 64.25 87 VAL A CA 1
ATOM 719 C C . VAL A 1 87 ? 25.323 4.847 -0.423 1.00 64.25 87 VAL A C 1
ATOM 721 O O . VAL A 1 87 ? 26.442 5.250 -0.741 1.00 64.25 87 VAL A O 1
ATOM 724 N N . LEU A 1 88 ? 24.235 5.613 -0.478 1.00 66.06 88 LEU A N 1
ATOM 725 C CA . LEU A 1 88 ? 24.241 7.001 -0.924 1.00 66.06 88 LEU A CA 1
ATOM 726 C C . LEU A 1 88 ? 24.185 7.954 0.274 1.00 66.06 88 LEU A C 1
ATOM 728 O O . LEU A 1 88 ? 23.257 7.888 1.077 1.00 66.06 88 LEU A O 1
ATOM 732 N N . PHE A 1 89 ? 25.135 8.882 0.360 1.00 70.88 89 PHE A N 1
ATOM 733 C CA . PHE A 1 89 ? 25.114 9.983 1.321 1.00 70.88 89 PHE A CA 1
ATOM 734 C C . PHE A 1 89 ? 25.064 11.313 0.581 1.00 70.88 89 PHE A C 1
ATOM 736 O O . PHE A 1 89 ? 25.969 11.636 -0.189 1.00 70.88 89 PHE A O 1
ATOM 743 N N . LYS A 1 90 ? 24.026 12.116 0.830 1.00 65.75 90 LYS A N 1
ATOM 744 C CA . LYS A 1 90 ? 23.999 13.503 0.358 1.00 65.75 90 LYS A CA 1
ATOM 745 C C . LYS A 1 90 ? 25.016 14.316 1.163 1.00 65.75 90 LYS A C 1
ATOM 747 O O . LYS A 1 90 ? 24.978 14.292 2.391 1.00 65.75 90 LYS A O 1
ATOM 752 N N . VAL A 1 91 ? 25.922 15.019 0.481 1.00 72.81 91 VAL A N 1
ATOM 753 C CA . VAL A 1 91 ? 27.018 15.767 1.130 1.00 72.81 91 VAL A CA 1
ATOM 754 C C . VAL A 1 91 ? 26.502 17.012 1.857 1.00 72.81 91 VAL A C 1
ATOM 756 O O . VAL A 1 91 ? 27.055 17.404 2.881 1.00 72.81 91 VAL A O 1
ATOM 759 N N . SER A 1 92 ? 25.437 17.634 1.348 1.00 67.88 92 SER A N 1
ATOM 760 C CA . SER A 1 92 ? 24.879 18.892 1.857 1.00 67.88 92 SER A CA 1
ATOM 761 C C . SER A 1 92 ? 23.407 19.003 1.474 1.00 67.88 92 SER A C 1
ATOM 763 O O . SER A 1 92 ? 23.014 18.552 0.406 1.00 67.88 92 SER A O 1
ATOM 765 N N . SER A 1 93 ? 22.565 19.624 2.303 1.00 61.75 93 SER A N 1
ATOM 766 C CA . SER A 1 93 ? 21.163 19.882 1.938 1.00 61.75 93 SER A CA 1
ATOM 767 C C . SER A 1 93 ? 21.011 20.918 0.819 1.00 61.75 93 SER A C 1
ATOM 769 O O . SER A 1 93 ? 19.950 20.973 0.201 1.00 61.75 93 SER A O 1
ATOM 771 N N . GLN A 1 94 ? 22.057 21.706 0.557 1.00 70.69 94 GLN A N 1
ATOM 772 C CA . GLN A 1 94 ? 22.058 22.813 -0.401 1.00 70.69 94 GLN A CA 1
ATOM 773 C C . GLN A 1 94 ? 22.646 22.438 -1.765 1.00 70.69 94 GLN A C 1
ATOM 775 O O . GLN A 1 94 ? 22.406 23.159 -2.728 1.00 70.69 94 GLN A O 1
ATOM 780 N N . ASP A 1 95 ? 23.366 21.315 -1.853 1.00 63.34 95 ASP A N 1
ATOM 781 C CA . ASP A 1 95 ? 24.082 20.905 -3.061 1.00 63.34 95 ASP A CA 1
ATOM 782 C C . ASP A 1 95 ? 23.608 19.530 -3.546 1.00 63.34 95 ASP A C 1
ATOM 784 O O . ASP A 1 95 ? 23.365 18.619 -2.750 1.00 63.34 95 ASP A O 1
ATOM 788 N N . ASP A 1 96 ? 23.551 19.342 -4.864 1.00 66.94 96 ASP A N 1
ATOM 789 C CA . ASP A 1 96 ? 23.192 18.069 -5.510 1.00 66.94 96 ASP A CA 1
ATOM 790 C C . ASP A 1 96 ? 24.383 17.107 -5.621 1.00 66.94 96 ASP A C 1
ATOM 792 O O . ASP A 1 96 ? 24.493 16.320 -6.564 1.00 66.94 96 ASP A O 1
ATOM 796 N N . LEU A 1 97 ? 25.298 17.186 -4.653 1.00 69.81 97 LEU A N 1
ATOM 797 C CA . LEU A 1 97 ? 26.473 16.335 -4.569 1.00 69.81 97 LEU A CA 1
ATOM 798 C C . LEU A 1 97 ? 26.206 15.162 -3.631 1.00 69.81 97 LEU A C 1
ATOM 800 O O . LEU A 1 97 ? 25.898 15.333 -2.446 1.00 69.81 97 LEU A O 1
ATOM 804 N N . TYR A 1 98 ? 26.402 13.963 -4.160 1.00 69.25 98 TYR A N 1
ATOM 805 C CA . TYR A 1 98 ? 26.237 12.731 -3.415 1.00 69.25 98 TYR A CA 1
ATOM 806 C C . TYR A 1 98 ? 27.536 11.928 -3.413 1.00 69.25 98 TYR A C 1
ATOM 808 O O . TYR A 1 98 ? 28.272 11.883 -4.404 1.00 69.25 98 TYR A O 1
ATOM 816 N N . VAL A 1 99 ? 27.797 11.273 -2.285 1.00 70.75 99 VAL A N 1
ATOM 817 C CA . VAL A 1 99 ? 28.823 10.242 -2.157 1.00 70.75 99 VAL A CA 1
ATOM 818 C C . VAL A 1 99 ? 28.140 8.900 -2.294 1.00 70.75 99 VAL A C 1
ATOM 820 O O . VAL A 1 99 ? 27.250 8.563 -1.513 1.00 70.75 99 VAL A O 1
ATOM 823 N N . LEU A 1 100 ? 28.570 8.138 -3.287 1.00 67.25 100 LEU A N 1
ATOM 824 C CA . LEU A 1 100 ? 28.116 6.783 -3.518 1.00 67.25 100 LEU A CA 1
ATOM 825 C C . LEU A 1 100 ? 29.222 5.821 -3.081 1.00 67.25 100 LEU A C 1
ATOM 827 O O . LEU A 1 100 ? 30.310 5.813 -3.660 1.00 67.25 100 LEU A O 1
ATOM 831 N N . PHE A 1 101 ? 28.938 5.011 -2.066 1.00 67.25 101 PHE A N 1
ATOM 832 C CA . PHE A 1 101 ? 29.773 3.879 -1.684 1.00 67.25 101 PHE A CA 1
ATOM 833 C C . PHE A 1 101 ? 29.232 2.640 -2.374 1.00 67.25 101 PHE A C 1
ATOM 835 O O . PHE A 1 101 ? 28.115 2.219 -2.088 1.00 67.25 101 PHE A O 1
ATOM 842 N N . LYS A 1 102 ? 30.019 2.065 -3.276 1.00 60.59 102 LYS A N 1
ATOM 843 C CA . LYS A 1 102 ? 29.706 0.791 -3.914 1.00 60.59 102 LYS A CA 1
ATOM 844 C C . LYS A 1 102 ? 30.518 -0.308 -3.242 1.00 60.59 102 LYS A C 1
ATOM 846 O O . LYS A 1 102 ? 31.747 -0.247 -3.283 1.00 60.59 102 LYS A O 1
ATOM 851 N N . VAL A 1 103 ? 29.843 -1.308 -2.683 1.00 60.00 103 VAL A N 1
ATOM 852 C CA . VAL A 1 103 ? 30.461 -2.550 -2.202 1.00 60.00 103 VAL A CA 1
ATOM 853 C C . VAL A 1 103 ? 30.159 -3.648 -3.216 1.00 60.00 103 VAL A C 1
ATOM 855 O O . VAL A 1 103 ? 29.001 -4.015 -3.411 1.00 60.00 103 VAL A O 1
ATOM 858 N N . SER A 1 104 ? 31.208 -4.122 -3.887 1.00 57.22 104 SER A N 1
ATOM 859 C CA . SER A 1 104 ? 31.135 -5.227 -4.846 1.00 57.22 104 SER A CA 1
ATOM 860 C C . SER A 1 104 ? 31.167 -6.582 -4.135 1.00 57.22 104 SER A C 1
ATOM 862 O O . SER A 1 104 ? 31.766 -6.716 -3.069 1.00 57.22 104 SER A O 1
ATOM 864 N N . SER A 1 105 ? 30.613 -7.618 -4.772 1.00 53.91 105 SER A N 1
ATOM 865 C CA . SER A 1 105 ? 30.738 -9.027 -4.346 1.00 53.91 105 SER A CA 1
ATOM 866 C C . SER A 1 105 ? 32.186 -9.550 -4.255 1.00 53.91 105 SER A C 1
ATOM 868 O O . SER A 1 105 ? 32.408 -10.657 -3.768 1.00 53.91 105 SER A O 1
ATOM 870 N N . GLN A 1 106 ? 33.167 -8.766 -4.717 1.00 58.16 106 GLN A N 1
ATOM 871 C CA . GLN A 1 106 ? 34.605 -9.054 -4.652 1.00 58.16 106 GLN A CA 1
ATOM 872 C C . GLN A 1 106 ? 35.343 -8.293 -3.526 1.00 58.16 106 GLN A C 1
ATOM 874 O O . GLN A 1 106 ? 36.564 -8.209 -3.566 1.00 58.16 106 GLN A O 1
ATOM 879 N N . ASP A 1 107 ? 34.625 -7.744 -2.537 1.00 54.97 107 ASP A N 1
ATOM 880 C CA . ASP A 1 107 ? 35.154 -6.980 -1.384 1.00 54.97 107 ASP A CA 1
ATOM 881 C C . ASP A 1 107 ? 35.858 -5.643 -1.717 1.00 54.97 107 ASP A C 1
ATOM 883 O O . ASP A 1 107 ? 36.422 -4.992 -0.835 1.00 54.97 107 ASP A O 1
ATOM 887 N N . ASP A 1 108 ? 35.772 -5.163 -2.961 1.00 59.41 108 ASP A N 1
ATOM 888 C CA . ASP A 1 108 ? 36.281 -3.842 -3.343 1.00 59.41 108 ASP A CA 1
ATOM 889 C C . ASP A 1 108 ? 35.269 -2.724 -3.027 1.00 59.41 108 ASP A C 1
ATOM 891 O O . ASP A 1 108 ? 34.099 -2.779 -3.427 1.00 59.41 108 ASP A O 1
ATOM 895 N N . LEU A 1 109 ? 35.745 -1.677 -2.337 1.00 61.00 109 LEU A N 1
ATOM 896 C CA . LEU A 1 109 ? 34.989 -0.458 -2.039 1.00 61.00 109 LEU A CA 1
ATOM 897 C C . LEU A 1 109 ? 35.348 0.649 -3.035 1.00 61.00 109 LEU A C 1
ATOM 899 O O . LEU A 1 109 ? 36.460 1.181 -3.012 1.00 61.00 109 LEU A O 1
ATOM 903 N N . TYR A 1 110 ? 34.381 1.062 -3.852 1.00 57.41 110 TYR A N 1
ATOM 904 C CA . TYR A 1 110 ? 34.528 2.232 -4.718 1.00 57.41 110 TYR A CA 1
ATOM 905 C C . TYR A 1 110 ? 33.795 3.431 -4.118 1.00 57.41 110 TYR A C 1
ATOM 907 O O . TYR A 1 110 ? 32.625 3.334 -3.745 1.00 57.41 110 TYR A O 1
ATOM 915 N N . VAL A 1 111 ? 34.487 4.572 -4.053 1.00 62.75 111 VAL A N 1
ATOM 916 C CA . VAL A 1 111 ? 33.919 5.863 -3.647 1.00 62.75 111 VAL A CA 1
ATOM 917 C C . VAL A 1 111 ? 33.783 6.727 -4.893 1.00 62.75 111 VAL A C 1
ATOM 919 O O . VAL A 1 111 ? 34.786 7.114 -5.493 1.00 62.75 111 VAL A O 1
ATOM 922 N N . LEU A 1 112 ? 32.546 7.011 -5.294 1.00 64.31 112 LEU A N 1
ATOM 923 C CA . LEU A 1 112 ? 32.244 7.867 -6.438 1.00 64.31 112 LEU A CA 1
ATOM 924 C C . LEU A 1 112 ? 31.582 9.156 -5.947 1.00 64.31 112 LEU A C 1
ATOM 926 O O . LEU A 1 112 ? 30.611 9.121 -5.189 1.00 64.31 112 LEU A O 1
ATOM 930 N N . PHE A 1 113 ? 32.116 10.293 -6.391 1.00 60.41 113 PHE A N 1
ATOM 931 C CA . PHE A 1 113 ? 31.467 11.593 -6.257 1.00 60.41 113 PHE A CA 1
ATOM 932 C C . PHE A 1 113 ? 30.646 11.818 -7.518 1.00 60.41 113 PHE A C 1
ATOM 934 O O . PHE A 1 113 ? 31.180 11.746 -8.626 1.00 60.41 113 PHE A O 1
ATOM 941 N N . SER A 1 114 ? 29.346 12.032 -7.372 1.00 62.28 114 SER A N 1
ATOM 942 C CA . SER A 1 114 ? 28.455 12.162 -8.521 1.00 62.28 114 SER A CA 1
ATOM 943 C C . SER A 1 114 ? 27.404 13.224 -8.253 1.00 62.28 114 SER A C 1
ATOM 945 O O . SER A 1 114 ? 26.881 13.332 -7.140 1.00 62.28 114 SER A O 1
ATOM 947 N N . SER A 1 115 ? 27.116 14.022 -9.280 1.00 65.12 115 SER A N 1
ATOM 948 C CA . SER A 1 115 ? 25.932 14.872 -9.279 1.00 65.12 115 SER A CA 1
ATOM 949 C C . SER A 1 115 ? 24.669 14.009 -9.397 1.00 65.12 115 SER A C 1
ATOM 951 O O . SER A 1 115 ? 24.736 12.831 -9.769 1.00 65.12 115 SER A O 1
ATOM 953 N N . GLN A 1 116 ? 23.502 14.580 -9.103 1.00 60.62 116 GLN A N 1
ATOM 954 C CA . GLN A 1 116 ? 22.216 13.897 -9.289 1.00 60.62 116 GLN A CA 1
ATOM 955 C C . GLN A 1 116 ? 22.035 13.340 -10.717 1.00 60.62 116 GLN A C 1
ATOM 957 O O . GLN A 1 116 ? 21.528 12.228 -10.891 1.00 60.62 116 GLN A O 1
ATOM 962 N N . ASP A 1 117 ? 22.506 14.072 -11.728 1.00 55.75 117 ASP A N 1
ATOM 963 C CA . ASP A 1 117 ? 22.449 13.657 -13.132 1.00 55.75 117 ASP A CA 1
ATOM 964 C C . ASP A 1 117 ? 23.407 12.491 -13.431 1.00 55.75 117 ASP A C 1
ATOM 966 O O . ASP A 1 117 ? 23.057 11.558 -14.160 1.00 55.75 117 ASP A O 1
ATOM 970 N N . ASP A 1 118 ? 24.589 12.476 -12.811 1.00 56.50 118 ASP A N 1
ATOM 971 C CA . ASP A 1 118 ? 25.575 11.403 -12.986 1.00 56.50 118 ASP A CA 1
ATOM 972 C C . ASP A 1 118 ? 25.124 10.095 -12.320 1.00 56.50 118 ASP A C 1
ATOM 974 O O . ASP A 1 118 ? 25.277 9.018 -12.898 1.00 56.50 118 ASP A O 1
ATOM 978 N N . LEU A 1 119 ? 24.481 10.173 -11.147 1.00 56.31 119 LEU A N 1
ATOM 979 C CA . LEU A 1 119 ? 23.822 9.020 -10.518 1.00 56.31 119 LEU A CA 1
ATOM 980 C C . LEU A 1 119 ? 22.710 8.464 -11.403 1.00 56.31 119 LEU A C 1
ATOM 982 O O . LEU A 1 119 ? 22.534 7.249 -11.518 1.00 56.31 119 LEU A O 1
ATOM 986 N N . TYR A 1 120 ? 21.955 9.346 -12.064 1.00 53.66 120 TYR A N 1
ATOM 987 C CA . TYR A 1 120 ? 20.926 8.920 -12.997 1.00 53.66 120 TYR A CA 1
ATOM 988 C C . TYR A 1 120 ? 21.519 8.104 -14.151 1.00 53.66 120 TYR A C 1
ATOM 990 O O . TYR A 1 120 ? 20.929 7.074 -14.490 1.00 53.66 120 TYR A O 1
ATOM 998 N N . VAL A 1 121 ? 22.667 8.518 -14.703 1.00 52.72 121 VAL A N 1
ATOM 999 C CA . VAL A 1 121 ? 23.403 7.808 -15.764 1.00 52.72 121 VAL A CA 1
ATOM 1000 C C . VAL A 1 121 ? 23.988 6.486 -15.264 1.00 52.72 121 VAL A C 1
ATOM 1002 O O . VAL A 1 121 ? 23.812 5.469 -15.935 1.00 52.72 121 VAL A O 1
ATOM 1005 N N . LEU A 1 122 ? 24.610 6.473 -14.081 1.00 55.19 122 LEU A N 1
ATOM 1006 C CA . LEU A 1 122 ? 25.214 5.279 -13.481 1.00 55.19 122 LEU A CA 1
ATOM 1007 C C . LEU A 1 122 ? 24.159 4.191 -13.223 1.00 55.19 122 LEU A C 1
ATOM 1009 O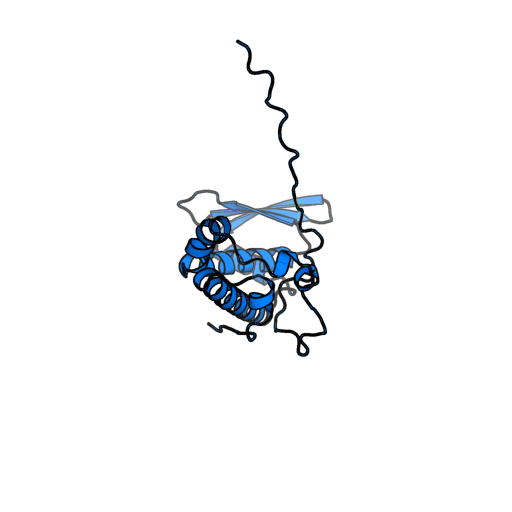 O . LEU A 1 122 ? 24.308 3.050 -13.646 1.00 55.19 122 LEU A O 1
ATOM 1013 N N . PHE A 1 123 ? 23.021 4.571 -12.638 1.00 52.28 123 PHE A N 1
ATOM 1014 C CA . PHE A 1 123 ? 21.898 3.664 -12.393 1.00 52.28 123 PHE A CA 1
ATOM 1015 C C . PHE A 1 123 ? 21.105 3.305 -13.663 1.00 52.28 123 PHE A C 1
ATOM 1017 O O . PHE A 1 123 ? 20.215 2.463 -13.616 1.00 52.28 123 PHE A O 1
ATOM 1024 N N . LYS A 1 124 ? 21.357 3.969 -14.798 1.00 50.41 124 LYS A N 1
ATOM 1025 C CA . LYS A 1 124 ? 20.735 3.649 -16.097 1.00 50.41 124 LYS A CA 1
ATOM 1026 C C . LYS A 1 124 ? 21.551 2.622 -16.893 1.00 50.41 124 LYS A C 1
ATOM 1028 O O . LYS A 1 124 ? 21.061 2.118 -17.900 1.00 50.41 124 LYS A O 1
ATOM 1033 N N . GLN A 1 125 ? 22.789 2.336 -16.483 1.00 53.06 125 GLN A N 1
ATOM 1034 C CA . GLN A 1 125 ? 23.676 1.405 -17.186 1.00 53.06 125 GLN A CA 1
ATOM 1035 C C . GLN A 1 125 ? 23.408 -0.079 -16.879 1.00 53.06 125 GLN A C 1
ATOM 1037 O O . GLN A 1 125 ? 23.929 -0.922 -17.611 1.00 53.06 125 GLN A O 1
ATOM 1042 N N . ASP A 1 126 ? 22.560 -0.410 -15.898 1.00 51.28 126 ASP A N 1
ATOM 1043 C CA . ASP A 1 126 ? 22.186 -1.797 -15.585 1.00 51.28 126 ASP A CA 1
ATOM 1044 C C . ASP A 1 126 ? 20.787 -2.181 -16.111 1.00 51.28 126 ASP A C 1
ATOM 1046 O O . ASP A 1 126 ? 19.878 -1.356 -16.208 1.00 51.28 126 ASP A O 1
ATOM 1050 N N . LYS A 1 127 ? 20.633 -3.445 -16.515 1.00 53.78 127 LYS A N 1
ATOM 1051 C CA . LYS A 1 127 ? 19.600 -3.948 -17.437 1.00 53.78 127 LYS A CA 1
ATOM 1052 C C . LYS A 1 127 ? 18.346 -4.515 -16.757 1.00 53.78 127 LYS A C 1
ATOM 1054 O O . LYS A 1 127 ? 17.468 -5.007 -17.464 1.00 53.78 127 LYS A O 1
ATOM 1059 N N . GLY A 1 128 ? 18.258 -4.480 -15.426 1.00 63.62 128 GLY A N 1
ATOM 1060 C CA . GLY A 1 128 ? 17.174 -5.125 -14.670 1.00 63.62 128 GLY A CA 1
ATOM 1061 C C . GLY A 1 128 ? 15.916 -4.274 -14.452 1.00 63.62 128 GLY A C 1
ATOM 1062 O O . GLY A 1 128 ? 14.816 -4.821 -14.374 1.00 63.62 128 GLY A O 1
ATOM 1063 N N . PHE A 1 129 ? 16.050 -2.947 -14.363 1.00 72.19 129 PHE A N 1
ATOM 1064 C CA . PHE A 1 129 ? 14.920 -2.059 -14.078 1.00 72.19 129 PHE A CA 1
ATOM 1065 C C . PHE A 1 129 ? 14.157 -1.672 -15.353 1.00 72.19 129 PHE A C 1
ATOM 1067 O O . PHE A 1 129 ? 14.660 -0.940 -16.208 1.00 72.19 129 PHE A O 1
ATOM 1074 N N . ASP A 1 130 ? 12.905 -2.115 -15.455 1.00 79.62 130 ASP A N 1
ATOM 1075 C CA . ASP A 1 130 ? 11.978 -1.686 -16.501 1.00 79.62 130 ASP A CA 1
ATOM 1076 C C . ASP A 1 130 ? 11.089 -0.547 -15.980 1.00 79.62 130 ASP A C 1
ATOM 1078 O O . ASP A 1 130 ? 10.159 -0.756 -15.197 1.00 79.62 130 ASP A O 1
ATOM 1082 N N . ARG A 1 131 ? 11.350 0.675 -16.460 1.00 81.69 131 ARG A N 1
ATOM 1083 C CA . ARG A 1 131 ? 10.561 1.862 -16.106 1.00 81.69 131 ARG A CA 1
ATOM 1084 C C . ARG A 1 131 ? 9.078 1.700 -16.445 1.00 81.69 131 ARG A C 1
ATOM 1086 O O . ARG A 1 131 ? 8.236 2.162 -15.687 1.00 81.69 131 ARG A O 1
ATOM 1093 N N . HIS A 1 132 ? 8.742 1.058 -17.561 1.00 82.69 132 HIS A N 1
ATOM 1094 C CA . HIS A 1 132 ? 7.346 0.849 -17.951 1.00 82.69 132 HIS A CA 1
ATOM 1095 C C . HIS A 1 132 ? 6.640 -0.106 -16.990 1.00 82.69 132 HIS A C 1
ATOM 1097 O O . HIS A 1 132 ? 5.480 0.100 -16.635 1.00 82.69 132 HIS A O 1
ATOM 1103 N N . LEU A 1 133 ? 7.347 -1.143 -16.537 1.00 81.88 133 LEU A N 1
ATOM 1104 C CA . LEU A 1 133 ? 6.839 -2.054 -15.517 1.00 81.88 133 LEU A CA 1
ATOM 1105 C C . LEU A 1 133 ? 6.633 -1.337 -14.177 1.00 81.88 133 LEU A C 1
ATOM 1107 O O . LEU A 1 133 ? 5.590 -1.518 -13.550 1.00 81.88 133 LEU A O 1
ATOM 1111 N N . PHE A 1 134 ? 7.583 -0.489 -13.782 1.00 85.75 134 PHE A N 1
ATOM 1112 C CA . PHE A 1 134 ? 7.486 0.317 -12.568 1.00 85.75 134 PHE A CA 1
ATOM 1113 C C . PHE A 1 134 ? 6.277 1.256 -12.587 1.00 85.75 134 PHE A C 1
ATOM 1115 O O . PHE A 1 134 ? 5.505 1.283 -11.631 1.00 85.75 134 PHE A O 1
ATOM 1122 N N . GLU A 1 135 ? 6.051 1.978 -13.688 1.00 86.88 135 GLU A N 1
ATOM 1123 C CA . GLU A 1 135 ? 4.883 2.860 -13.805 1.00 86.88 135 GLU A CA 1
ATOM 1124 C C . GLU A 1 135 ? 3.579 2.071 -13.625 1.00 86.88 135 GLU A C 1
ATOM 1126 O O . GLU A 1 135 ? 2.703 2.488 -12.870 1.00 86.88 135 GLU A O 1
ATOM 1131 N N . LYS A 1 136 ? 3.482 0.868 -14.208 1.00 86.69 136 LYS A N 1
ATOM 1132 C CA . LYS A 1 136 ? 2.329 -0.021 -13.995 1.00 86.69 136 LYS A CA 1
ATOM 1133 C C . LYS A 1 136 ? 2.169 -0.452 -12.533 1.00 86.69 136 LYS A C 1
ATOM 1135 O O . LYS A 1 136 ? 1.046 -0.466 -12.028 1.00 86.69 136 LYS A O 1
ATOM 1140 N N . GLN A 1 137 ? 3.265 -0.777 -11.840 1.00 86.94 137 GLN A N 1
A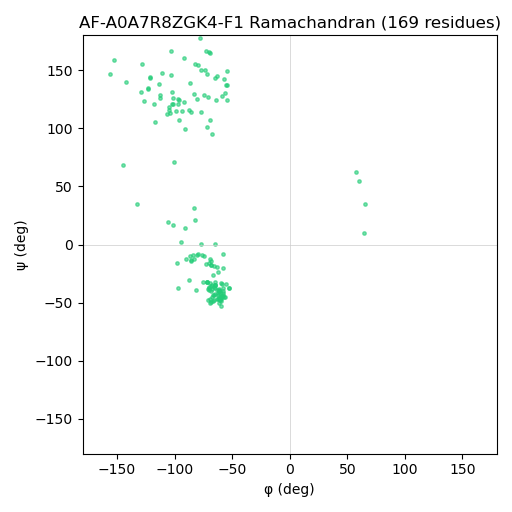TOM 1141 C CA . GLN A 1 137 ? 3.241 -1.079 -10.401 1.00 86.94 137 GLN A CA 1
ATOM 1142 C C . GLN A 1 137 ? 2.723 0.120 -9.598 1.00 86.94 137 GLN A C 1
ATOM 1144 O O . GLN A 1 137 ? 1.859 -0.041 -8.733 1.00 86.94 137 GLN A O 1
ATOM 1149 N N . MET A 1 138 ? 3.181 1.334 -9.915 1.00 92.56 138 MET A N 1
ATOM 1150 C CA . MET A 1 138 ? 2.716 2.547 -9.245 1.00 92.56 138 MET A CA 1
ATOM 1151 C C . MET A 1 138 ? 1.250 2.843 -9.557 1.00 92.56 138 MET A C 1
ATOM 1153 O O . MET A 1 138 ? 0.519 3.274 -8.668 1.00 92.56 138 MET A O 1
ATOM 1157 N N . SER A 1 139 ? 0.769 2.555 -10.767 1.00 90.44 139 SER A N 1
ATOM 1158 C CA . SER A 1 139 ? -0.648 2.713 -11.098 1.00 90.44 139 SER A CA 1
ATOM 1159 C C . SER A 1 139 ? -1.556 1.776 -10.300 1.00 90.44 139 SER A C 1
ATOM 1161 O O . SER A 1 139 ? -2.638 2.187 -9.866 1.00 90.44 139 SER A O 1
ATOM 1163 N N . VAL A 1 140 ? -1.112 0.540 -10.043 1.00 91.94 140 VAL A N 1
ATOM 1164 C CA . VAL A 1 140 ? -1.796 -0.379 -9.119 1.00 91.94 140 VAL A CA 1
ATOM 1165 C C . VAL A 1 140 ? -1.744 0.166 -7.692 1.00 91.94 140 VAL A C 1
ATOM 1167 O O . VAL A 1 140 ? -2.781 0.230 -7.032 1.00 91.94 140 VAL A O 1
ATOM 1170 N N . MET A 1 141 ? -0.573 0.608 -7.222 1.00 93.00 141 MET A N 1
ATOM 1171 C CA . MET A 1 141 ? -0.401 1.152 -5.870 1.00 93.00 141 MET A CA 1
ATOM 1172 C C . MET A 1 141 ? -1.299 2.370 -5.620 1.00 93.00 141 MET A C 1
ATOM 1174 O O . MET A 1 141 ? -1.990 2.419 -4.606 1.00 93.00 141 MET A O 1
ATOM 1178 N N . ARG A 1 142 ? -1.365 3.319 -6.560 1.00 94.06 142 ARG A N 1
ATOM 1179 C CA . ARG A 1 142 ? -2.254 4.491 -6.475 1.00 94.06 142 ARG A CA 1
ATOM 1180 C C . ARG A 1 142 ? -3.724 4.085 -6.406 1.00 94.06 142 ARG A C 1
ATOM 1182 O O . ARG A 1 142 ? -4.477 4.656 -5.623 1.00 94.06 142 ARG A O 1
ATOM 1189 N N . GLY A 1 143 ? -4.131 3.073 -7.173 1.00 94.19 143 GLY A N 1
ATOM 1190 C CA . GLY A 1 143 ? -5.479 2.511 -7.091 1.00 94.19 143 GLY A CA 1
ATOM 1191 C C . GLY A 1 143 ? -5.790 1.879 -5.729 1.00 94.19 143 GLY A C 1
ATOM 1192 O O . GLY A 1 143 ? -6.881 2.076 -5.192 1.00 94.19 143 GLY A O 1
ATOM 1193 N N . GLN A 1 144 ? -4.821 1.182 -5.127 1.00 93.56 144 GLN A N 1
ATOM 1194 C CA . GL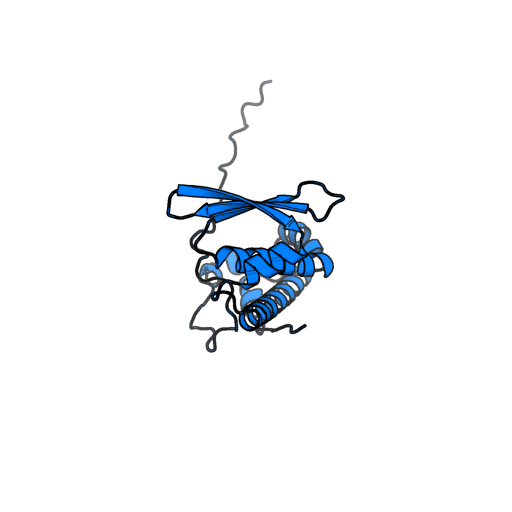N A 1 144 ? -4.947 0.641 -3.768 1.00 93.56 144 GLN A CA 1
ATOM 1195 C C . GLN A 1 144 ? -5.036 1.755 -2.716 1.00 93.56 144 GLN A C 1
ATOM 1197 O O . GLN A 1 144 ? -5.902 1.699 -1.844 1.00 93.56 144 GLN A O 1
ATOM 1202 N N . ILE A 1 145 ? -4.202 2.795 -2.830 1.00 95.56 145 ILE A N 1
ATOM 1203 C CA . ILE A 1 145 ? -4.248 3.985 -1.968 1.00 95.56 145 ILE A CA 1
ATOM 1204 C C . ILE A 1 145 ? -5.616 4.663 -2.071 1.00 95.56 145 ILE A C 1
ATOM 1206 O O . ILE A 1 145 ? -6.210 4.987 -1.048 1.00 95.56 145 ILE A O 1
ATOM 1210 N N . LEU A 1 146 ? -6.162 4.818 -3.280 1.00 95.81 146 LEU A N 1
ATOM 1211 C CA . LEU A 1 146 ? -7.484 5.409 -3.488 1.00 95.81 146 LEU A CA 1
ATOM 1212 C C . LEU A 1 146 ? -8.584 4.614 -2.766 1.00 95.81 146 LEU A C 1
ATOM 1214 O O . LEU A 1 146 ? -9.386 5.196 -2.030 1.00 95.81 146 LEU A O 1
ATOM 1218 N N . ASN A 1 147 ? -8.601 3.288 -2.936 1.00 96.38 147 ASN A N 1
ATOM 1219 C CA . ASN A 1 147 ? -9.567 2.418 -2.265 1.00 96.38 147 ASN A CA 1
ATOM 1220 C C . ASN A 1 147 ? -9.417 2.472 -0.738 1.00 96.38 147 ASN A C 1
ATOM 1222 O O . ASN A 1 147 ? -10.418 2.586 -0.028 1.00 96.38 147 ASN A O 1
ATOM 1226 N N . LEU A 1 148 ? -8.182 2.449 -0.231 1.00 97.50 148 LEU A N 1
ATOM 1227 C CA . LEU A 1 148 ? -7.898 2.547 1.199 1.00 97.50 148 LEU A CA 1
ATOM 1228 C C . LEU A 1 148 ? -8.349 3.895 1.775 1.00 97.50 148 LEU A C 1
ATOM 1230 O O . LEU A 1 148 ? -9.054 3.919 2.783 1.00 97.50 148 LEU A O 1
ATOM 1234 N N . THR A 1 149 ? -8.031 5.008 1.114 1.00 97.12 149 THR A N 1
ATOM 1235 C CA . THR A 1 149 ? -8.471 6.354 1.508 1.00 97.12 149 THR A CA 1
ATOM 1236 C C . THR A 1 149 ? -9.992 6.435 1.591 1.00 97.12 149 THR A C 1
ATOM 1238 O O . THR A 1 149 ? -10.527 6.952 2.574 1.00 97.12 149 THR A O 1
ATOM 1241 N N . GLN A 1 150 ? -10.712 5.889 0.607 1.00 97.31 150 GLN A N 1
ATOM 1242 C CA . GLN A 1 150 ? -12.174 5.870 0.640 1.00 97.31 150 GLN A CA 1
ATOM 1243 C C . GLN A 1 150 ? -12.713 4.973 1.764 1.00 97.31 150 GLN A C 1
ATOM 1245 O O . GLN A 1 150 ? -13.619 5.379 2.490 1.00 97.31 150 GLN A O 1
ATOM 1250 N N . ALA A 1 151 ? -12.139 3.785 1.963 1.00 97.62 151 ALA A N 1
ATOM 1251 C CA . ALA A 1 151 ? -12.540 2.880 3.037 1.00 97.62 151 ALA A CA 1
ATOM 1252 C C . ALA A 1 151 ? -12.340 3.497 4.432 1.00 97.62 151 ALA A C 1
ATOM 1254 O O . ALA A 1 151 ? -13.207 3.349 5.295 1.00 97.62 151 ALA A O 1
ATOM 1255 N N . LEU A 1 152 ? -11.240 4.227 4.641 1.00 97.62 152 LEU A N 1
ATOM 1256 C CA . LEU A 1 152 ? -10.967 4.953 5.883 1.00 97.62 152 LEU A CA 1
ATOM 1257 C C . LEU A 1 152 ? -11.927 6.134 6.080 1.00 97.62 152 LEU A C 1
ATOM 1259 O O . LEU A 1 152 ? -12.393 6.357 7.198 1.00 97.62 152 LEU A O 1
ATOM 1263 N N . LYS A 1 153 ? -12.268 6.879 5.021 1.00 96.88 153 LYS A N 1
ATOM 1264 C CA . LYS A 1 153 ? -13.269 7.961 5.095 1.00 96.88 153 LYS A CA 1
ATOM 1265 C C . LYS A 1 153 ? -14.644 7.426 5.491 1.00 96.88 153 LYS A C 1
ATOM 1267 O O . LYS A 1 153 ? -15.256 7.964 6.411 1.00 96.88 153 LYS A O 1
ATOM 1272 N N . ASP A 1 154 ? -15.058 6.326 4.870 1.00 97.44 154 ASP A N 1
ATOM 1273 C CA . ASP A 1 154 ? -16.363 5.683 5.066 1.00 97.44 154 ASP A CA 1
ATOM 1274 C C . ASP A 1 154 ? -16.474 4.879 6.376 1.00 97.44 154 ASP A C 1
ATOM 1276 O O . ASP A 1 154 ? -17.555 4.391 6.702 1.00 97.44 154 ASP A O 1
ATOM 1280 N N . GLY A 1 155 ? -15.374 4.683 7.114 1.00 96.44 155 GLY A N 1
ATOM 1281 C CA . GLY A 1 155 ? -15.363 3.840 8.315 1.00 96.44 155 GLY A CA 1
ATOM 1282 C C . GLY A 1 155 ? -15.628 2.359 8.013 1.00 96.44 155 GLY A C 1
ATOM 1283 O O . GLY A 1 155 ? -16.293 1.673 8.788 1.00 96.44 155 GLY A O 1
ATOM 1284 N N . ARG A 1 156 ? -15.144 1.864 6.868 1.00 97.81 156 ARG A N 1
ATOM 1285 C CA . ARG A 1 156 ? -15.274 0.455 6.467 1.00 97.81 156 ARG A CA 1
ATOM 1286 C C . ARG A 1 156 ? -14.366 -0.454 7.295 1.00 97.81 156 ARG A C 1
ATOM 1288 O O . ARG A 1 156 ? -13.453 -0.009 7.980 1.00 97.81 156 ARG A O 1
ATOM 1295 N N . SER A 1 157 ? -14.613 -1.752 7.205 1.00 98.12 157 SER A N 1
ATOM 1296 C CA . SER A 1 157 ? -13.749 -2.811 7.737 1.00 98.12 157 SER A CA 1
ATOM 1297 C C . SER A 1 157 ? -12.732 -3.303 6.694 1.00 98.12 157 SER A C 1
ATOM 1299 O O . SER A 1 157 ? -12.968 -3.144 5.490 1.00 98.12 157 SER A O 1
ATOM 1301 N N . PRO A 1 158 ? -11.628 -3.956 7.110 1.00 98.12 158 PRO A N 1
ATOM 1302 C CA . PRO A 1 158 ? -10.662 -4.553 6.187 1.00 98.12 158 PRO A CA 1
ATOM 1303 C C . PRO A 1 158 ? -11.291 -5.505 5.156 1.00 98.12 158 PRO A C 1
ATOM 1305 O O . PRO A 1 158 ? -10.900 -5.497 3.991 1.00 98.12 158 PRO A O 1
ATOM 1308 N N . VAL A 1 159 ? -12.306 -6.289 5.539 1.00 96.69 159 VAL A N 1
ATOM 1309 C CA . VAL A 1 159 ? -12.996 -7.192 4.602 1.00 96.69 159 VAL A CA 1
ATOM 1310 C C . VAL A 1 159 ? -13.802 -6.426 3.547 1.00 96.69 159 VAL A C 1
ATOM 1312 O O . VAL A 1 159 ? -13.859 -6.833 2.391 1.00 96.69 159 VAL A O 1
ATOM 1315 N N . GLN A 1 160 ? -14.400 -5.293 3.916 1.00 97.00 160 GLN A N 1
ATOM 1316 C CA . GLN A 1 160 ? -15.124 -4.442 2.971 1.00 97.00 160 GLN A CA 1
ATOM 1317 C C . GLN A 1 160 ? -14.170 -3.714 2.022 1.00 97.00 160 GLN A C 1
ATOM 1319 O O . GLN A 1 160 ? -14.538 -3.492 0.872 1.00 97.00 160 GLN A O 1
ATOM 1324 N N . LEU A 1 161 ? -12.961 -3.366 2.478 1.00 96.94 161 LEU A N 1
ATOM 1325 C CA . LEU A 1 161 ? -11.907 -2.797 1.634 1.00 96.94 161 LEU A CA 1
ATOM 1326 C C . LEU A 1 161 ? -11.489 -3.777 0.529 1.00 96.94 161 LEU A C 1
ATOM 1328 O O . LEU A 1 161 ? -11.494 -3.408 -0.639 1.00 96.94 161 LEU A O 1
ATOM 1332 N N . VAL A 1 162 ? -11.189 -5.036 0.863 1.00 93.94 162 VAL A N 1
ATOM 1333 C CA . VAL A 1 162 ? -10.749 -6.025 -0.148 1.00 93.94 162 VAL A CA 1
ATOM 1334 C C . VAL A 1 162 ? -11.851 -6.424 -1.134 1.00 93.94 162 VAL A C 1
ATOM 1336 O O . VAL A 1 162 ? -11.564 -6.984 -2.186 1.00 93.94 162 VAL A O 1
ATOM 1339 N N . GLN A 1 163 ? -13.115 -6.154 -0.799 1.00 93.06 163 GLN A N 1
ATOM 1340 C CA . GLN A 1 163 ? -14.266 -6.356 -1.682 1.00 93.06 163 GLN A CA 1
ATOM 1341 C C . GLN A 1 163 ? -14.501 -5.181 -2.639 1.00 93.06 163 GLN A C 1
ATOM 1343 O O . GLN A 1 163 ? -15.348 -5.285 -3.529 1.00 93.06 163 GLN A O 1
ATOM 1348 N N . MET A 1 164 ? -13.800 -4.058 -2.458 1.00 94.44 164 MET A N 1
ATOM 1349 C CA . MET A 1 164 ? -13.917 -2.922 -3.365 1.00 94.44 164 MET A CA 1
ATOM 1350 C C . MET A 1 164 ? -13.408 -3.305 -4.761 1.00 94.44 164 MET A C 1
ATOM 1352 O O . MET A 1 164 ? -12.429 -4.048 -4.874 1.00 94.44 164 MET A O 1
ATOM 1356 N N . PRO A 1 165 ? -14.040 -2.798 -5.835 1.00 92.31 165 PRO A N 1
ATOM 1357 C CA . PRO A 1 165 ? -13.544 -3.006 -7.187 1.00 92.31 165 PRO A CA 1
ATOM 1358 C C . PRO A 1 165 ? -12.090 -2.550 -7.312 1.00 92.31 165 PRO A C 1
ATOM 1360 O O . PRO A 1 165 ? -11.706 -1.496 -6.801 1.00 92.31 165 PRO A O 1
ATOM 1363 N N . ALA A 1 166 ? -11.284 -3.349 -8.001 1.00 90.19 166 ALA A N 1
ATOM 1364 C CA . ALA A 1 166 ? -9.902 -3.010 -8.282 1.00 90.19 166 ALA A CA 1
ATOM 1365 C C . ALA A 1 166 ? -9.842 -1.767 -9.182 1.00 90.19 166 ALA A C 1
ATOM 1367 O O . ALA A 1 166 ? -10.433 -1.746 -10.262 1.00 90.19 166 ALA A O 1
ATOM 1368 N N . VAL A 1 167 ? -9.122 -0.739 -8.733 1.00 89.69 167 VAL A N 1
ATOM 1369 C CA . VAL A 1 167 ? -8.886 0.493 -9.494 1.00 89.69 167 VAL A CA 1
ATOM 1370 C C . VAL A 1 167 ? -7.414 0.552 -9.888 1.00 89.69 167 VAL A C 1
ATOM 1372 O O . VAL A 1 167 ? -6.547 0.047 -9.171 1.00 89.69 167 VAL A O 1
ATOM 1375 N N . ILE A 1 168 ? -7.136 1.142 -11.045 1.00 81.38 168 ILE A N 1
ATOM 1376 C CA . ILE A 1 168 ? -5.796 1.512 -11.501 1.00 81.38 168 ILE A CA 1
ATOM 1377 C C . ILE A 1 168 ? -5.847 3.011 -11.784 1.00 81.38 168 ILE A C 1
ATOM 1379 O O . ILE A 1 168 ? -6.806 3.485 -12.392 1.00 81.38 168 ILE A O 1
ATOM 1383 N N . VAL A 1 169 ? -4.845 3.751 -11.316 1.00 83.94 169 VAL A N 1
ATOM 1384 C CA . VAL A 1 169 ? -4.734 5.193 -11.563 1.00 83.94 169 VAL A CA 1
ATOM 1385 C C . VAL A 1 169 ? -3.460 5.436 -12.360 1.00 83.94 169 VAL A C 1
ATOM 1387 O O . VAL A 1 169 ? -2.352 5.331 -11.833 1.00 83.94 169 VAL A O 1
ATOM 1390 N N . GLU A 1 170 ? -3.625 5.712 -13.647 1.00 82.62 170 GLU A N 1
ATOM 1391 C CA . GLU A 1 170 ? -2.533 6.111 -14.535 1.00 82.62 170 GLU A CA 1
ATOM 1392 C C . GLU A 1 170 ? -2.204 7.597 -14.330 1.00 82.62 170 GLU A C 1
ATOM 1394 O O . GLU A 1 170 ? -3.037 8.360 -13.830 1.00 82.62 170 GLU A O 1
ATOM 1399 N N . ARG A 1 171 ? -0.964 7.979 -14.644 1.00 66.94 171 ARG A N 1
ATOM 1400 C CA . ARG A 1 171 ? -0.488 9.362 -14.548 1.00 66.94 171 ARG A CA 1
ATOM 1401 C C . ARG A 1 171 ? -0.703 10.097 -15.865 1.00 66.94 171 ARG A C 1
ATOM 1403 O O . ARG A 1 171 ? -0.538 9.445 -16.919 1.00 66.94 171 ARG A O 1
#

Secondary structure (DSSP, 8-state):
-------PPPP--------TT---SS--SSTTTS--GGGGSGGGGSPPPHHHHHHHHHHHH-HHHHHHHHHHHHHHHHHHTSSSEEEEEES-SSS-EEEEEEE-TTS-EEEEEEEHHHHHHHTTSSSS--HHHHHHHHHHHHHHHHHHHHHHHTT--HHHHHTSPP-----

InterPro domains:
  IPR000403 Phosphatidylinositol 3-/4-kinase, catalytic domain [PS50290] (1-171)
  IPR039756 Type II phosphatidylinositol 4-kinase Lsb6/PI4K2 [PTHR12865] (3-79)